Protein AF-A0A6B3EC42-F1 (afdb_monomer_lite)

Radius of gyration: 14.66 Å; chains: 1; bounding box: 29×33×37 Å

Foldseek 3Di:
DVVVCVVVVQQAADPVQLLCVLQVHDSHHPNSVVVSVVCCVVPVCVSVVSVVVVVVVVVVCVVVVVD

Sequence (67 aa):
MQRLEQELNTSVPHSARMWNYWLGGKDNYEADRKLGQYMAETYPQIRDIARASRAFQARAVRHLAAE

Structure (mmCIF, N/CA/C/O backbone):
data_AF-A0A6B3EC42-F1
#
_entry.id   AF-A0A6B3EC42-F1
#
loop_
_atom_site.group_PDB
_atom_site.id
_atom_site.type_symbol
_atom_site.label_atom_id
_atom_site.label_alt_id
_atom_site.label_comp_id
_atom_site.label_asym_id
_atom_site.label_entity_id
_atom_site.label_seq_id
_atom_site.pdbx_PDB_ins_code
_atom_site.Cartn_x
_atom_site.Cartn_y
_atom_site.Cartn_z
_atom_site.occupancy
_atom_site.B_iso_or_equiv
_atom_site.auth_seq_id
_atom_site.auth_comp_id
_atom_site.auth_asym_id
_atom_site.auth_atom_id
_atom_site.pdbx_PDB_model_num
ATOM 1 N N . MET A 1 1 ? -7.522 -21.055 12.874 1.00 61.66 1 MET A N 1
ATOM 2 C CA . MET A 1 1 ? -7.887 -19.625 12.769 1.00 61.66 1 MET A CA 1
ATOM 3 C C . MET A 1 1 ? -7.274 -18.833 13.917 1.00 61.66 1 MET A C 1
ATOM 5 O O . MET A 1 1 ? -6.344 -18.086 13.666 1.00 61.66 1 MET A O 1
ATOM 9 N N . GLN A 1 2 ? -7.658 -19.106 15.167 1.00 58.81 2 GLN A N 1
ATOM 10 C CA . GLN A 1 2 ? -7.245 -18.327 16.349 1.00 58.81 2 GLN A CA 1
ATOM 11 C C . GLN A 1 2 ? -5.720 -18.206 16.578 1.00 58.81 2 GLN A C 1
ATOM 13 O O . GLN A 1 2 ? -5.230 -17.134 16.912 1.00 58.81 2 GLN A O 1
ATOM 18 N N . ARG A 1 3 ? -4.942 -19.273 16.333 1.00 70.06 3 ARG A N 1
ATOM 19 C CA . ARG A 1 3 ? -3.466 -19.240 16.434 1.00 70.06 3 ARG A CA 1
ATOM 20 C C . ARG A 1 3 ? -2.812 -18.314 15.400 1.00 70.06 3 ARG A C 1
ATOM 22 O O . ARG A 1 3 ? -1.886 -17.588 15.727 1.00 70.06 3 ARG A O 1
ATOM 29 N N . LEU A 1 4 ? -3.328 -18.319 14.171 1.00 64.69 4 LEU A N 1
ATOM 30 C CA . LEU A 1 4 ? -2.821 -17.499 13.066 1.00 64.69 4 LEU A CA 1
ATOM 31 C C . LEU A 1 4 ? -3.125 -16.012 13.301 1.00 64.69 4 LEU A C 1
ATOM 33 O O . LEU A 1 4 ? -2.309 -15.154 12.989 1.00 64.69 4 LEU A O 1
ATOM 37 N N . GLU A 1 5 ? -4.277 -15.705 13.904 1.00 63.16 5 GLU A N 1
ATOM 38 C CA . GLU A 1 5 ? -4.638 -14.339 14.303 1.00 63.16 5 GLU A CA 1
ATOM 39 C C . GLU A 1 5 ? -3.766 -13.807 15.445 1.00 63.16 5 GLU A C 1
ATOM 41 O O . GLU A 1 5 ? -3.401 -12.632 15.426 1.00 63.16 5 GLU A O 1
ATOM 46 N N . GLN A 1 6 ? -3.395 -14.661 16.408 1.00 66.62 6 GLN A N 1
ATOM 47 C CA . GLN A 1 6 ? -2.446 -14.289 17.461 1.00 66.62 6 GLN A CA 1
ATOM 48 C C . GLN A 1 6 ? -1.025 -14.091 16.920 1.00 66.62 6 GLN A C 1
ATOM 50 O O . GLN A 1 6 ? -0.372 -13.124 17.301 1.00 66.62 6 GLN A O 1
ATOM 55 N N . GLU A 1 7 ? -0.567 -14.941 15.995 1.00 81.94 7 GLU A N 1
ATOM 56 C CA . GLU A 1 7 ? 0.741 -14.786 15.339 1.00 81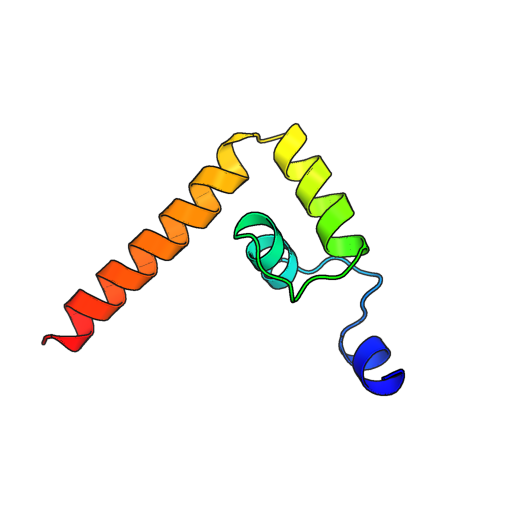.94 7 GLU A CA 1
ATOM 57 C C . GLU A 1 7 ? 0.805 -13.519 14.461 1.00 81.94 7 GLU A C 1
ATOM 59 O O . GLU A 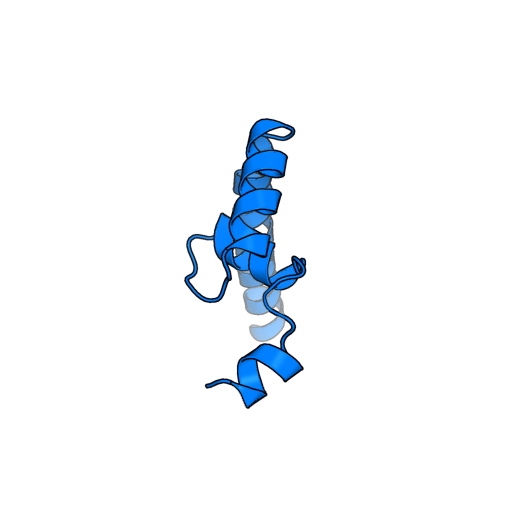1 7 ? 1.830 -12.842 14.430 1.00 81.94 7 GLU A O 1
ATOM 64 N N . LEU A 1 8 ? -0.291 -13.153 13.784 1.00 87.31 8 LEU A N 1
ATOM 65 C CA . LEU A 1 8 ? -0.356 -11.971 12.911 1.00 87.31 8 LEU A CA 1
ATOM 66 C C . LEU A 1 8 ? -0.762 -10.672 13.617 1.00 87.31 8 LEU A C 1
ATOM 68 O O . LEU A 1 8 ? -0.764 -9.626 12.961 1.00 87.31 8 LEU A O 1
ATOM 72 N N . ASN A 1 9 ? -1.151 -10.738 14.893 1.00 91.44 9 ASN A N 1
ATOM 73 C CA . ASN A 1 9 ? -1.694 -9.632 15.682 1.00 91.44 9 ASN A CA 1
ATOM 74 C C . ASN A 1 9 ? -2.593 -8.693 14.847 1.00 91.44 9 ASN A C 1
ATOM 76 O O . ASN A 1 9 ? -2.206 -7.598 14.425 1.00 91.44 9 ASN A O 1
ATOM 80 N N . THR A 1 10 ? -3.797 -9.166 14.535 1.00 94.81 10 THR A N 1
ATOM 81 C CA . THR A 1 10 ? -4.710 -8.523 13.571 1.00 94.81 10 THR A CA 1
ATOM 82 C C . THR A 1 10 ? -5.376 -7.244 14.091 1.00 94.81 10 THR A C 1
ATOM 84 O O . THR A 1 10 ? -6.010 -6.525 13.316 1.00 94.81 10 THR A O 1
ATOM 87 N N . SER A 1 11 ? -5.219 -6.935 15.381 1.00 95.00 11 SER A N 1
ATOM 88 C CA . SER A 1 11 ? -5.727 -5.711 16.010 1.00 95.00 11 SER A CA 1
ATOM 89 C C . SER A 1 11 ? -4.769 -4.522 15.891 1.00 95.00 11 SER A C 1
ATOM 91 O O . SER A 1 11 ? -5.190 -3.384 16.094 1.00 95.00 11 SER A O 1
ATOM 93 N N . VAL A 1 12 ? -3.504 -4.757 15.525 1.00 95.62 12 VAL A N 1
ATOM 94 C CA . VAL A 1 12 ? -2.497 -3.711 15.303 1.00 95.62 12 VAL A CA 1
ATOM 95 C C . VAL A 1 12 ? -2.282 -3.532 13.799 1.00 95.62 12 VAL A C 1
ATOM 97 O O . VAL A 1 12 ? -2.030 -4.517 13.113 1.00 95.62 12 VAL A O 1
ATOM 100 N N . PRO A 1 13 ? -2.362 -2.316 13.236 1.00 97.44 13 PRO A N 1
ATOM 101 C CA . PRO A 1 13 ? -2.150 -2.118 11.805 1.00 97.44 13 PRO A CA 1
ATOM 102 C C . PRO A 1 13 ? -0.710 -2.449 11.385 1.00 97.44 13 PRO A C 1
ATOM 104 O O . PRO A 1 13 ? 0.243 -2.186 12.116 1.00 97.44 13 PRO A O 1
ATOM 107 N N . HIS A 1 14 ? -0.546 -2.996 10.180 1.00 97.12 14 HIS A N 1
ATOM 108 C CA . HIS A 1 14 ? 0.752 -3.345 9.604 1.00 97.12 14 HIS A CA 1
ATOM 109 C C . HIS A 1 14 ? 0.918 -2.742 8.205 1.00 97.12 14 HIS A C 1
ATOM 111 O O . HIS A 1 14 ? 0.050 -2.879 7.341 1.00 97.12 14 HIS A O 1
ATOM 117 N N . SER A 1 15 ? 2.078 -2.139 7.936 1.00 96.69 15 SER A N 1
ATOM 118 C CA . SER A 1 15 ? 2.354 -1.391 6.697 1.00 96.69 15 SER A CA 1
ATOM 119 C C . SER A 1 15 ? 2.093 -2.202 5.420 1.00 96.69 15 SER A C 1
ATOM 121 O O . SER A 1 15 ? 1.416 -1.730 4.510 1.00 96.69 15 SER A O 1
ATOM 123 N N . ALA A 1 16 ? 2.557 -3.454 5.365 1.00 97.31 16 ALA A N 1
ATOM 124 C CA . ALA A 1 16 ? 2.312 -4.346 4.227 1.00 97.31 16 ALA A CA 1
ATOM 125 C C . ALA A 1 16 ? 0.812 -4.612 3.969 1.00 97.31 16 ALA A C 1
ATOM 127 O O . ALA A 1 16 ? 0.383 -4.635 2.814 1.00 97.31 16 ALA A O 1
ATOM 128 N N . ARG A 1 17 ? 0.004 -4.765 5.029 1.00 98.25 17 ARG A N 1
ATOM 129 C CA . ARG A 1 17 ? -1.449 -4.989 4.935 1.00 98.25 17 ARG A CA 1
ATOM 130 C C . ARG A 1 17 ? -2.185 -3.721 4.508 1.00 98.25 17 ARG A C 1
ATOM 132 O O . ARG A 1 17 ? -3.121 -3.780 3.718 1.00 98.25 17 ARG A O 1
ATOM 139 N N . MET A 1 18 ? -1.708 -2.558 4.944 1.00 98.31 18 MET A N 1
ATOM 140 C CA . MET A 1 18 ? -2.201 -1.269 4.454 1.00 98.31 18 MET A CA 1
ATOM 141 C C . MET A 1 18 ? -1.893 -1.065 2.965 1.00 98.31 18 MET A C 1
ATOM 143 O O . MET A 1 18 ? -2.765 -0.635 2.213 1.00 98.31 18 MET A O 1
ATOM 147 N N . TRP A 1 19 ? -0.694 -1.449 2.509 1.00 98.19 19 TRP A N 1
ATOM 148 C CA . TRP A 1 19 ? -0.346 -1.425 1.085 1.00 98.19 19 TRP A CA 1
ATOM 149 C C . TRP A 1 19 ? -1.254 -2.348 0.271 1.00 98.19 19 TRP A C 1
ATOM 151 O O . TRP A 1 19 ? -1.735 -1.970 -0.796 1.00 98.19 19 TRP A O 1
ATOM 161 N N . ASN A 1 20 ? -1.534 -3.545 0.800 1.00 98.50 20 ASN A N 1
ATOM 162 C CA . ASN A 1 20 ? -2.490 -4.477 0.209 1.00 98.50 20 ASN A CA 1
ATOM 163 C C . ASN A 1 20 ? -3.890 -3.850 0.097 1.00 98.50 20 ASN A C 1
ATOM 165 O O . ASN A 1 20 ? -4.477 -3.894 -0.981 1.00 98.50 20 ASN A O 1
ATOM 169 N N . TYR A 1 21 ? -4.382 -3.194 1.154 1.00 98.56 21 TYR A N 1
ATOM 170 C CA . TYR A 1 21 ? -5.663 -2.483 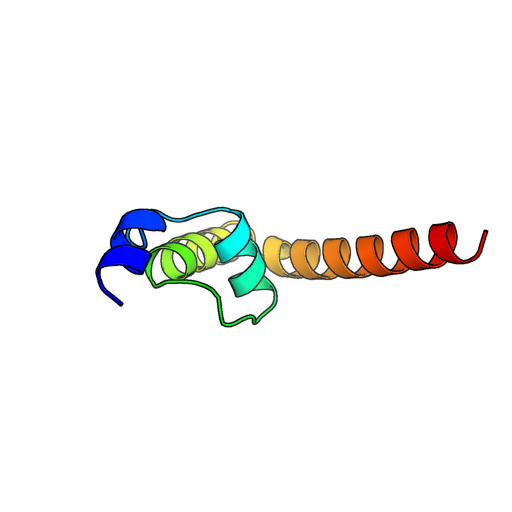1.146 1.00 98.56 21 TYR A CA 1
ATOM 171 C C . TYR A 1 21 ? -5.723 -1.371 0.084 1.00 98.56 21 TYR A C 1
ATOM 173 O O . TYR A 1 21 ? -6.666 -1.334 -0.706 1.00 98.56 21 TYR A O 1
ATOM 181 N N . TRP A 1 22 ? -4.718 -0.492 -0.003 1.00 98.50 22 TRP A N 1
ATOM 182 C CA . TRP A 1 22 ? -4.705 0.595 -0.998 1.00 98.50 22 TRP A CA 1
ATOM 183 C C . TRP A 1 22 ? -4.639 0.104 -2.448 1.00 98.50 22 TRP A C 1
ATOM 185 O O . TRP A 1 22 ? -5.089 0.805 -3.356 1.00 98.50 22 TRP A O 1
ATOM 195 N N . LEU A 1 23 ? -4.101 -1.097 -2.664 1.00 98.06 23 LEU A N 1
ATOM 196 C CA . LEU A 1 23 ? -4.062 -1.768 -3.962 1.00 98.06 23 LEU A CA 1
ATOM 197 C C . LEU A 1 23 ? -5.341 -2.564 -4.279 1.00 98.06 23 LEU A C 1
ATOM 199 O O . LEU A 1 23 ? -5.420 -3.155 -5.353 1.00 98.06 23 LEU A O 1
ATOM 203 N N . GLY A 1 24 ? -6.332 -2.587 -3.381 1.00 97.69 24 GLY A N 1
ATOM 204 C CA . GLY A 1 24 ? -7.578 -3.343 -3.556 1.00 97.69 24 GLY A CA 1
ATOM 205 C C . GLY A 1 24 ? -7.459 -4.841 -3.249 1.00 97.69 24 GLY A C 1
ATOM 206 O O . GLY A 1 24 ? -8.304 -5.624 -3.676 1.00 97.69 24 GLY A O 1
ATOM 207 N N . GLY A 1 25 ? -6.411 -5.258 -2.535 1.00 98.00 25 GLY A N 1
ATOM 208 C CA . GLY A 1 25 ? -6.241 -6.629 -2.063 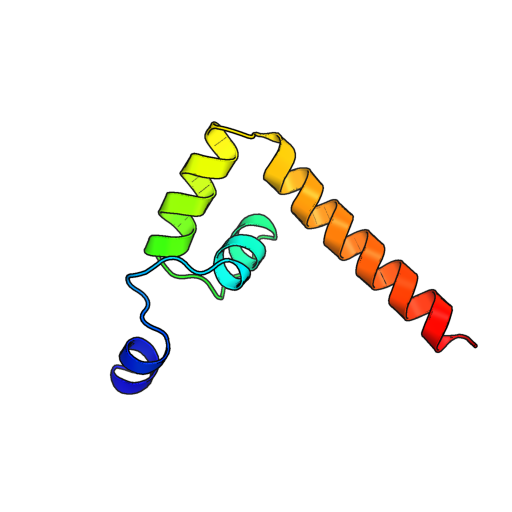1.00 98.00 25 GLY A CA 1
ATOM 209 C C . GLY A 1 25 ? -7.141 -6.975 -0.870 1.00 98.00 25 GLY A C 1
ATOM 210 O O . GLY A 1 25 ? -7.791 -6.115 -0.271 1.00 98.00 25 GLY A O 1
ATOM 211 N N . LYS A 1 26 ? -7.166 -8.264 -0.516 1.00 97.88 26 LYS A N 1
ATOM 212 C CA . LYS A 1 26 ? -8.007 -8.828 0.557 1.00 97.88 26 LYS A CA 1
ATOM 213 C C . LYS A 1 26 ? -7.239 -9.251 1.814 1.00 97.88 26 LYS A C 1
ATOM 215 O O . LYS A 1 26 ? -7.861 -9.574 2.820 1.00 97.88 26 LYS A O 1
ATOM 220 N N . ASP A 1 27 ? -5.910 -9.238 1.767 1.00 97.00 27 ASP A N 1
ATOM 221 C CA . ASP A 1 27 ? -5.031 -9.687 2.852 1.00 97.00 27 ASP A CA 1
ATOM 222 C C . ASP A 1 27 ? -4.765 -8.527 3.821 1.00 97.00 27 ASP A C 1
ATOM 224 O O . ASP A 1 27 ? -3.647 -8.032 3.986 1.00 97.00 27 ASP A O 1
ATOM 228 N N . ASN A 1 28 ? -5.849 -8.038 4.414 1.00 97.88 28 ASN A N 1
ATOM 229 C CA . ASN A 1 28 ? -5.865 -6.944 5.371 1.00 97.88 28 ASN A CA 1
ATOM 230 C C . ASN A 1 28 ? -7.006 -7.130 6.374 1.00 97.88 28 ASN A C 1
ATOM 232 O O . ASN A 1 28 ? -8.077 -7.655 6.058 1.00 97.88 28 ASN A O 1
ATOM 236 N N . TYR A 1 29 ? -6.780 -6.665 7.595 1.00 97.19 29 TYR A N 1
ATOM 237 C CA . TYR A 1 29 ? -7.739 -6.725 8.686 1.00 97.19 29 TYR A CA 1
ATOM 238 C C . TYR A 1 29 ? -8.347 -5.346 8.944 1.00 97.19 29 TYR A C 1
ATOM 240 O O . TYR A 1 29 ? -7.978 -4.336 8.342 1.00 97.19 29 TYR A O 1
ATOM 248 N N . GLU A 1 30 ? -9.333 -5.298 9.836 1.00 97.75 30 GLU A N 1
ATOM 249 C CA . GLU A 1 30 ? -10.072 -4.071 10.135 1.00 97.75 30 GLU A CA 1
ATOM 250 C C . GLU A 1 30 ? -9.165 -2.937 10.637 1.00 97.75 30 GLU A C 1
ATOM 252 O O . GLU A 1 30 ? -9.335 -1.795 10.210 1.00 97.75 30 GLU A O 1
ATOM 257 N N . ALA A 1 31 ? -8.170 -3.251 11.476 1.00 97.88 31 ALA A N 1
ATOM 258 C CA . ALA A 1 31 ? -7.203 -2.274 11.975 1.00 97.88 31 ALA A CA 1
ATOM 259 C C . ALA A 1 31 ? -6.407 -1.612 10.834 1.00 97.88 31 ALA A C 1
ATOM 261 O O . ALA A 1 31 ? -6.240 -0.391 10.821 1.00 97.88 31 ALA A O 1
ATOM 262 N N . ASP A 1 32 ? -5.988 -2.400 9.837 1.00 98.50 32 ASP A N 1
ATOM 263 C CA . ASP A 1 32 ? -5.261 -1.901 8.667 1.00 98.50 32 ASP A CA 1
ATOM 264 C C . ASP A 1 32 ? -6.146 -0.987 7.809 1.00 98.50 32 ASP A C 1
ATOM 266 O O . ASP A 1 32 ? -5.700 0.072 7.369 1.00 98.50 32 ASP A O 1
ATOM 270 N N . ARG A 1 33 ? -7.414 -1.371 7.589 1.00 98.62 33 ARG A N 1
ATOM 271 C CA . ARG A 1 33 ? -8.365 -0.579 6.792 1.00 98.62 33 ARG A CA 1
ATOM 272 C C . ARG A 1 33 ? -8.710 0.746 7.457 1.00 98.62 33 ARG A C 1
ATOM 274 O O . ARG A 1 33 ? -8.760 1.756 6.765 1.00 98.62 33 ARG A O 1
ATOM 281 N N . LYS A 1 34 ? -8.918 0.760 8.778 1.00 98.56 34 LYS A N 1
ATOM 282 C CA . LYS A 1 34 ? -9.212 1.989 9.535 1.00 98.56 34 LYS A CA 1
ATOM 283 C C . LYS A 1 34 ? -8.076 3.000 9.407 1.00 98.56 34 LYS A C 1
ATOM 285 O O . LYS A 1 34 ? -8.313 4.131 8.991 1.00 98.56 34 LYS A O 1
ATOM 290 N N . LEU A 1 35 ? -6.841 2.580 9.695 1.00 98.50 35 LEU A N 1
ATOM 291 C CA . LEU A 1 35 ? -5.690 3.475 9.576 1.00 98.50 35 LEU A CA 1
ATOM 292 C C . LEU A 1 35 ? -5.402 3.837 8.111 1.00 98.50 35 LEU A C 1
ATOM 294 O O . LEU A 1 35 ? -5.129 4.993 7.802 1.00 98.50 35 LEU A O 1
ATOM 298 N N . GLY A 1 36 ? -5.511 2.876 7.192 1.00 98.38 36 GLY A N 1
ATOM 299 C CA . GLY A 1 36 ? -5.314 3.102 5.761 1.00 98.38 36 GLY A CA 1
ATOM 300 C C . GLY A 1 36 ? -6.325 4.065 5.147 1.00 98.38 36 GLY A C 1
ATOM 301 O O . GLY A 1 36 ? -5.947 4.846 4.274 1.00 98.38 36 GLY A O 1
ATOM 302 N N . GLN A 1 37 ? -7.580 4.044 5.597 1.00 98.56 37 GLN A N 1
ATOM 303 C CA . GLN A 1 37 ? -8.600 5.005 5.183 1.00 98.56 37 GLN A CA 1
ATOM 304 C C . GLN A 1 37 ? -8.293 6.397 5.741 1.00 98.56 37 GLN A C 1
ATOM 306 O O . GLN A 1 37 ? -8.226 7.339 4.959 1.00 98.56 37 GLN A O 1
ATOM 311 N N . TYR A 1 38 ? -8.003 6.516 7.040 1.00 98.50 38 TYR A N 1
ATOM 312 C CA . TYR A 1 38 ? -7.617 7.791 7.657 1.00 98.50 38 TYR A CA 1
ATOM 313 C C . TYR A 1 38 ? -6.406 8.438 6.960 1.00 98.50 38 TYR A C 1
ATOM 315 O O . TYR A 1 38 ? -6.400 9.632 6.655 1.00 98.50 38 TYR A O 1
ATOM 323 N N . MET A 1 39 ? -5.381 7.641 6.640 1.00 98.31 39 MET A N 1
ATOM 324 C CA . MET A 1 39 ? -4.224 8.121 5.881 1.00 98.31 39 MET A CA 1
ATOM 325 C C . MET A 1 39 ? -4.593 8.544 4.459 1.00 98.31 39 MET A C 1
ATOM 327 O O . MET A 1 39 ? -4.049 9.528 3.978 1.00 98.31 39 MET A O 1
ATOM 331 N N . ALA A 1 40 ? -5.503 7.838 3.785 1.00 97.94 40 ALA A N 1
ATOM 332 C CA . ALA A 1 40 ? -5.961 8.220 2.450 1.00 97.94 40 ALA A CA 1
ATOM 333 C C . ALA A 1 40 ? -6.847 9.477 2.458 1.00 97.94 40 ALA A C 1
ATOM 335 O O . ALA A 1 40 ? -6.883 10.192 1.466 1.00 97.94 40 ALA A O 1
ATOM 336 N N . GLU A 1 41 ? -7.539 9.771 3.556 1.00 98.25 41 GLU A N 1
ATOM 337 C CA . GLU A 1 41 ? -8.268 11.033 3.740 1.00 98.25 41 GLU A CA 1
ATOM 338 C C . GLU A 1 41 ? -7.310 12.196 4.025 1.00 98.25 41 GLU A C 1
ATOM 340 O O . GLU A 1 41 ? -7.480 13.286 3.484 1.00 98.25 41 GLU A O 1
ATOM 345 N N . THR A 1 42 ? -6.265 11.950 4.822 1.00 98.44 42 THR A N 1
ATOM 346 C CA . THR A 1 42 ? -5.256 12.959 5.192 1.00 98.44 42 THR A CA 1
ATOM 347 C C . THR A 1 42 ? -4.262 13.231 4.057 1.00 98.44 42 THR A C 1
ATOM 349 O O . THR A 1 42 ? -3.812 14.358 3.867 1.00 98.44 42 THR A O 1
ATOM 352 N N . TYR A 1 43 ? -3.916 12.196 3.290 1.00 98.00 43 TYR A N 1
ATOM 353 C CA . TYR A 1 43 ? -2.996 12.247 2.160 1.00 98.00 43 TYR A CA 1
ATOM 354 C C . TYR A 1 43 ? -3.596 11.520 0.941 1.00 98.00 43 TYR A C 1
ATOM 356 O O . TYR A 1 43 ? -3.256 10.361 0.670 1.00 98.00 43 TYR A O 1
ATOM 364 N N . PRO A 1 44 ? -4.489 12.189 0.182 1.00 96.50 44 PRO A N 1
ATOM 365 C CA . PRO A 1 44 ? -5.244 11.584 -0.923 1.00 96.50 44 PRO A CA 1
ATOM 366 C C . PRO A 1 44 ? -4.396 10.871 -1.984 1.00 96.50 44 PRO A C 1
ATOM 368 O O . PRO A 1 44 ? -4.827 9.867 -2.555 1.00 96.50 44 PRO A O 1
ATOM 371 N N . GLN A 1 45 ? -3.164 11.333 -2.208 1.00 98.31 45 GLN A N 1
ATOM 372 C CA . GLN A 1 45 ? -2.239 10.785 -3.201 1.00 98.31 45 GLN A CA 1
ATOM 373 C C . GLN A 1 45 ? -1.693 9.395 -2.835 1.00 98.31 45 GLN A C 1
ATOM 375 O O . GLN A 1 45 ? -1.113 8.724 -3.690 1.00 98.31 45 GLN A O 1
ATOM 380 N N . ILE A 1 46 ? -1.865 8.918 -1.596 1.00 98.31 46 ILE A N 1
ATOM 381 C CA . ILE A 1 46 ? -1.259 7.653 -1.148 1.00 98.31 46 ILE A CA 1
ATOM 382 C C . ILE A 1 46 ? -1.705 6.446 -1.986 1.00 98.31 46 ILE A C 1
ATOM 384 O O . ILE A 1 46 ? -0.916 5.537 -2.246 1.00 98.31 46 ILE A O 1
ATOM 388 N N . ARG A 1 47 ? -2.951 6.454 -2.478 1.00 97.88 47 ARG A N 1
ATOM 389 C CA . ARG A 1 47 ? -3.483 5.386 -3.341 1.00 97.88 47 ARG A CA 1
ATOM 390 C C . ARG A 1 47 ? -2.832 5.393 -4.725 1.00 97.88 47 ARG A C 1
ATOM 392 O O . ARG A 1 47 ? -2.548 4.325 -5.268 1.00 97.88 47 ARG A O 1
ATOM 399 N N . ASP A 1 48 ? -2.567 6.574 -5.281 1.00 98.38 48 ASP A N 1
ATOM 400 C CA . ASP A 1 48 ? -1.828 6.714 -6.540 1.00 98.38 48 ASP A CA 1
ATOM 401 C C . ASP A 1 48 ? -0.378 6.267 -6.379 1.00 98.38 48 ASP A C 1
ATOM 403 O O . ASP A 1 48 ? 0.130 5.510 -7.206 1.00 98.38 48 ASP A O 1
ATOM 407 N N . ILE A 1 49 ? 0.262 6.648 -5.272 1.00 98.50 49 ILE A N 1
ATOM 408 C CA . ILE A 1 49 ? 1.631 6.239 -4.940 1.00 98.50 49 ILE A CA 1
ATOM 409 C C . ILE A 1 49 ? 1.732 4.719 -4.807 1.00 98.50 49 ILE A C 1
ATOM 411 O O . ILE A 1 49 ? 2.653 4.120 -5.367 1.00 98.50 49 ILE A O 1
ATOM 415 N N . ALA A 1 50 ? 0.777 4.071 -4.132 1.00 98.25 50 ALA A N 1
ATOM 416 C CA . ALA A 1 50 ? 0.754 2.617 -4.004 1.00 98.25 50 ALA A CA 1
ATOM 417 C C . ALA A 1 50 ? 0.713 1.923 -5.377 1.00 98.25 50 ALA A C 1
ATOM 419 O O . ALA A 1 50 ? 1.521 1.026 -5.650 1.00 98.25 50 ALA A O 1
ATOM 420 N N . ARG A 1 51 ? -0.171 2.384 -6.276 1.00 98.44 51 ARG A N 1
ATOM 421 C CA . ARG A 1 51 ? -0.268 1.880 -7.657 1.00 98.44 51 ARG A C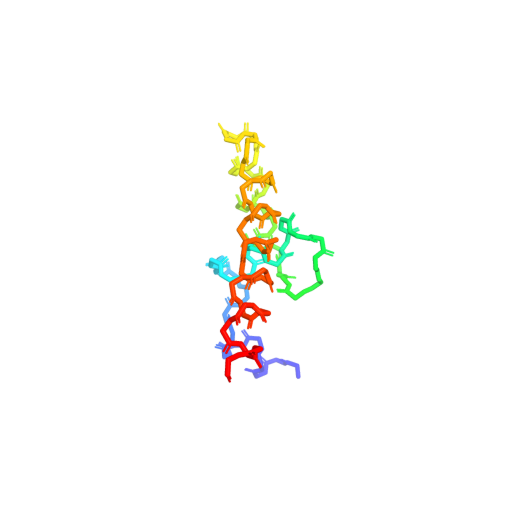A 1
ATOM 422 C C . ARG A 1 51 ? 1.004 2.144 -8.460 1.00 98.44 51 ARG A C 1
ATOM 424 O O . ARG A 1 51 ? 1.515 1.229 -9.106 1.00 98.44 51 ARG A O 1
ATOM 431 N N . ALA A 1 52 ? 1.538 3.362 -8.401 1.00 98.69 52 ALA A N 1
ATOM 432 C CA . ALA A 1 52 ? 2.748 3.754 -9.118 1.00 98.69 52 ALA A CA 1
ATOM 433 C C . ALA A 1 52 ? 3.967 2.937 -8.668 1.00 98.69 52 ALA A C 1
ATOM 435 O O . ALA A 1 52 ? 4.727 2.454 -9.508 1.00 98.69 52 ALA A O 1
ATOM 436 N N . SER A 1 53 ? 4.109 2.711 -7.361 1.00 98.44 53 SER A N 1
ATOM 437 C CA . SER A 1 53 ? 5.149 1.863 -6.778 1.00 98.44 53 SER A CA 1
ATOM 438 C C . SER A 1 53 ? 5.079 0.431 -7.316 1.00 98.44 53 SER A C 1
ATOM 440 O O . SER A 1 53 ? 6.093 -0.109 -7.765 1.00 98.44 53 SER A O 1
ATOM 442 N N . ARG A 1 54 ? 3.881 -0.176 -7.376 1.00 98.38 54 ARG A N 1
ATOM 443 C CA . ARG A 1 54 ? 3.731 -1.515 -7.969 1.00 98.38 54 ARG A CA 1
ATOM 444 C C . ARG A 1 54 ? 3.997 -1.551 -9.464 1.00 98.38 54 ARG A C 1
ATOM 446 O O . ARG A 1 54 ? 4.666 -2.473 -9.927 1.00 98.38 54 ARG A O 1
ATOM 453 N N . ALA A 1 55 ? 3.547 -0.545 -10.206 1.00 98.62 55 ALA A N 1
ATOM 454 C CA . ALA A 1 55 ? 3.856 -0.441 -11.625 1.00 98.62 55 ALA A CA 1
ATOM 455 C C . ALA A 1 55 ? 5.373 -0.326 -11.861 1.00 98.62 55 ALA A C 1
ATOM 457 O O . ALA A 1 55 ? 5.904 -0.979 -12.758 1.00 98.62 55 ALA A O 1
ATOM 458 N N . PHE A 1 56 ? 6.080 0.467 -11.051 1.00 98.75 56 PHE A N 1
ATOM 459 C CA . PHE A 1 56 ? 7.536 0.589 -11.119 1.00 98.75 56 PHE A CA 1
ATOM 460 C C . PHE A 1 56 ? 8.232 -0.737 -10.821 1.00 98.75 56 PHE A C 1
ATOM 462 O O . PHE A 1 56 ? 9.049 -1.176 -11.627 1.00 98.75 56 PHE A O 1
ATOM 469 N N . GLN A 1 57 ? 7.863 -1.408 -9.728 1.00 98.56 57 GLN A N 1
ATOM 470 C CA . GLN A 1 57 ? 8.441 -2.701 -9.371 1.00 98.56 57 GLN A CA 1
ATOM 471 C C . GLN A 1 57 ? 8.299 -3.721 -10.510 1.00 98.56 57 GLN A C 1
ATOM 473 O O . GLN A 1 57 ? 9.270 -4.384 -10.862 1.00 98.56 57 GLN A O 1
ATOM 478 N N . ALA A 1 58 ? 7.116 -3.811 -11.126 1.00 98.50 58 ALA A N 1
ATOM 479 C CA . ALA A 1 58 ? 6.879 -4.720 -12.244 1.00 98.50 58 ALA A CA 1
ATOM 480 C C . ALA A 1 58 ? 7.756 -4.398 -13.469 1.00 98.50 58 ALA A C 1
ATOM 482 O O . ALA A 1 58 ? 8.251 -5.315 -14.126 1.00 98.50 58 ALA A O 1
ATOM 483 N N . ARG A 1 59 ? 7.970 -3.111 -13.783 1.00 98.75 59 ARG A N 1
ATOM 484 C CA . ARG A 1 59 ? 8.868 -2.693 -14.875 1.00 98.75 59 ARG A CA 1
ATOM 485 C C . ARG A 1 59 ? 10.330 -2.999 -14.561 1.00 98.75 59 ARG A C 1
ATOM 487 O O . ARG A 1 59 ? 11.020 -3.526 -15.425 1.00 98.75 59 ARG A O 1
ATOM 494 N N . ALA A 1 60 ? 10.775 -2.703 -13.341 1.00 98.69 60 ALA A N 1
ATOM 495 C CA . ALA A 1 60 ? 12.149 -2.934 -12.909 1.00 98.69 60 ALA A CA 1
ATOM 496 C C . ALA A 1 60 ? 12.510 -4.425 -12.964 1.00 98.69 60 ALA A C 1
ATOM 498 O O . ALA A 1 60 ? 13.507 -4.791 -13.574 1.00 98.69 60 ALA A O 1
ATOM 499 N N . VAL A 1 61 ? 11.651 -5.293 -12.416 1.00 98.56 61 VAL A N 1
ATOM 500 C CA . VAL A 1 61 ? 11.855 -6.750 -12.468 1.00 98.56 61 VAL A CA 1
ATOM 501 C C . VAL A 1 61 ? 11.890 -7.257 -13.909 1.00 98.56 61 VAL A C 1
ATOM 503 O O . VAL A 1 61 ? 12.746 -8.064 -14.245 1.00 98.56 61 VAL A O 1
ATOM 506 N N . ARG A 1 62 ? 10.996 -6.770 -14.781 1.00 98.50 62 ARG A N 1
ATOM 507 C CA . ARG A 1 62 ? 10.975 -7.170 -16.197 1.00 98.50 62 ARG A CA 1
ATOM 508 C C . ARG A 1 62 ? 12.251 -6.782 -16.935 1.00 98.50 62 ARG A C 1
ATOM 510 O O . ARG A 1 62 ? 12.703 -7.554 -17.767 1.00 98.50 62 ARG A O 1
ATOM 517 N N . HIS A 1 63 ? 12.778 -5.591 -16.664 1.00 98.25 63 HIS A N 1
ATOM 518 C CA . HIS A 1 63 ? 14.024 -5.134 -17.266 1.00 98.25 63 HIS A CA 1
ATOM 519 C C . HIS A 1 63 ? 15.190 -6.031 -16.845 1.00 98.25 63 HIS A C 1
ATOM 521 O O . HIS A 1 63 ? 15.848 -6.586 -17.711 1.00 98.25 63 HIS A O 1
ATOM 527 N N . LEU A 1 64 ? 15.362 -6.244 -15.537 1.00 98.44 64 LEU A N 1
ATOM 528 C CA . LEU A 1 64 ? 16.460 -7.046 -14.987 1.00 98.44 64 LEU A CA 1
ATOM 529 C C . LEU A 1 64 ? 16.389 -8.529 -15.376 1.00 98.44 64 LEU A C 1
ATOM 531 O O . LEU A 1 64 ? 17.413 -9.169 -15.543 1.00 98.44 64 LEU A O 1
ATOM 535 N N . ALA A 1 65 ? 15.188 -9.098 -15.498 1.00 98.19 65 ALA A N 1
ATOM 536 C CA . ALA A 1 65 ? 15.018 -10.503 -15.874 1.00 98.19 65 ALA A CA 1
ATOM 537 C C . ALA A 1 65 ? 15.179 -10.765 -17.383 1.00 98.19 65 ALA A C 1
ATOM 539 O O . ALA A 1 65 ? 15.159 -11.921 -17.796 1.00 98.19 65 ALA A O 1
ATOM 540 N N . ALA A 1 66 ? 15.251 -9.711 -18.2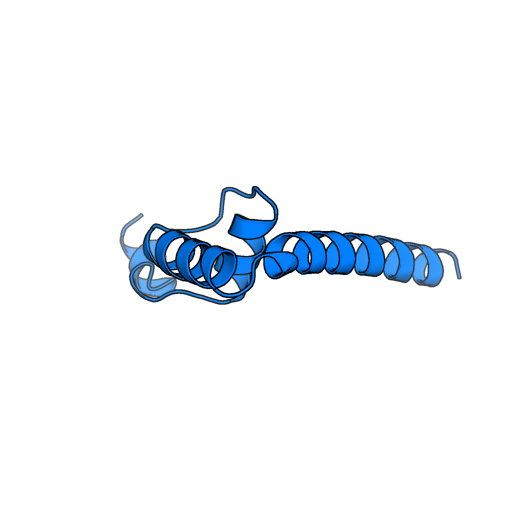03 1.00 96.06 66 ALA A N 1
ATOM 541 C CA . ALA A 1 66 ? 15.500 -9.811 -19.639 1.00 96.06 66 ALA A CA 1
ATOM 542 C C . ALA A 1 66 ? 16.996 -9.690 -19.996 1.00 96.06 66 ALA A C 1
ATOM 544 O O . ALA A 1 66 ? 17.317 -9.735 -21.184 1.00 96.06 66 ALA A O 1
ATOM 545 N N . GLU A 1 67 ? 17.872 -9.517 -18.998 1.00 61.00 67 GLU A N 1
ATOM 546 C CA . GLU A 1 67 ? 19.338 -9.512 -19.129 1.00 61.00 67 GLU A CA 1
ATOM 547 C C . GLU A 1 67 ? 19.945 -10.913 -18.969 1.00 61.00 67 GLU A C 1
ATOM 549 O O . GLU A 1 67 ? 19.431 -11.706 -18.143 1.00 61.00 67 GLU A O 1
#

pLDDT: mean 93.89, std 10.68, range [58.81, 98.75]

Secondary structure (DSSP, 8-state):
-HHHHHHHTTTS--HHHHHHHHTT-S---HHHHHHHHHHHHHSTTHHHHHHHHHHHHHHHHHHHTT-